Protein AF-A0A968C4S5-F1 (afdb_monomer_lite)

Radius of gyration: 24.79 Å; chains: 1; bounding box: 60×36×71 Å

Sequence (176 aa):
KTALPMIIAEELDVDWDTVRVEQADWDPRLDNQFSGGSLSIRLNYAAMRQAGATARAMLLGAASHRLNAPATDLATRNGYVVDDATGTRLGYGELATKAASLPVPADPPLKSEDDFTLVGTSVPDVDLEPMLTGAQQYSFDLQLPGMLYAVVKRCPHGDGQPVSFDATAAKSVPGV

Structure (mmCIF, N/CA/C/O backbone):
data_AF-A0A968C4S5-F1
#
_entry.id   AF-A0A968C4S5-F1
#
loop_
_atom_site.group_PDB
_atom_site.id
_atom_site.type_symbol
_atom_site.label_atom_id
_atom_site.label_alt_id
_atom_site.label_comp_id
_atom_site.label_asym_id
_atom_site.label_entity_id
_atom_site.label_seq_id
_atom_site.pdbx_PDB_ins_code
_atom_site.Cartn_x
_atom_site.Cartn_y
_atom_site.Cartn_z
_atom_site.occupancy
_atom_site.B_iso_or_equiv
_atom_site.auth_seq_id
_atom_site.auth_comp_id
_atom_site.auth_asym_id
_atom_site.auth_atom_id
_atom_site.pdbx_PDB_model_num
ATOM 1 N N . LYS A 1 1 ? 8.096 -4.392 -2.642 1.00 88.12 1 LYS A N 1
ATOM 2 C CA . LYS A 1 1 ? 6.630 -4.441 -2.833 1.00 88.12 1 LYS A CA 1
ATOM 3 C C . LYS A 1 1 ? 5.908 -4.916 -1.570 1.00 88.12 1 LYS A C 1
ATOM 5 O O . LYS A 1 1 ? 4.924 -4.306 -1.207 1.00 88.12 1 LYS A O 1
ATOM 10 N N . THR A 1 2 ? 6.456 -5.897 -0.851 1.00 95.19 2 THR A N 1
ATOM 11 C CA . THR A 1 2 ? 5.888 -6.525 0.363 1.00 95.19 2 THR A CA 1
ATOM 12 C C . THR A 1 2 ? 5.880 -5.650 1.628 1.00 95.19 2 THR A C 1
ATOM 14 O O . THR A 1 2 ? 4.835 -5.423 2.224 1.00 95.19 2 THR A O 1
ATOM 17 N N . ALA A 1 3 ? 7.034 -5.110 2.032 1.00 95.44 3 ALA A N 1
ATOM 18 C CA . ALA A 1 3 ? 7.193 -4.527 3.371 1.00 95.44 3 ALA A CA 1
ATOM 19 C C . ALA A 1 3 ? 6.434 -3.206 3.619 1.00 95.44 3 ALA A C 1
ATOM 21 O O . ALA A 1 3 ? 6.067 -2.924 4.752 1.00 95.44 3 ALA A O 1
ATOM 22 N N . LEU A 1 4 ? 6.183 -2.387 2.589 1.00 95.94 4 LEU A N 1
ATOM 23 C CA . LEU A 1 4 ? 5.410 -1.144 2.753 1.00 95.94 4 LEU A CA 1
ATOM 24 C C . LEU A 1 4 ? 3.928 -1.431 3.085 1.00 95.94 4 LEU A C 1
ATOM 26 O O . LEU A 1 4 ? 3.451 -0.914 4.093 1.00 95.94 4 LEU A O 1
ATOM 30 N N . PRO A 1 5 ? 3.218 -2.299 2.335 1.00 97.06 5 PRO A N 1
ATOM 31 C CA . PRO A 1 5 ? 1.898 -2.794 2.721 1.00 97.06 5 PRO A CA 1
ATOM 32 C C . PRO A 1 5 ? 1.846 -3.469 4.093 1.00 97.06 5 PRO A C 1
ATOM 34 O O . PRO A 1 5 ? 0.861 -3.278 4.795 1.00 97.06 5 PRO A O 1
ATOM 37 N N . MET A 1 6 ? 2.886 -4.205 4.512 1.00 97.81 6 MET A N 1
ATOM 38 C CA . MET A 1 6 ? 2.917 -4.799 5.861 1.00 97.81 6 MET A CA 1
ATOM 39 C C . MET A 1 6 ? 2.814 -3.740 6.964 1.00 97.81 6 MET A C 1
ATOM 41 O O . MET A 1 6 ? 2.136 -3.961 7.959 1.00 97.81 6 MET A O 1
ATOM 45 N N . ILE A 1 7 ? 3.448 -2.577 6.786 1.00 98.25 7 ILE A N 1
ATOM 46 C CA . ILE A 1 7 ? 3.373 -1.469 7.752 1.00 98.25 7 ILE A CA 1
ATOM 47 C C . ILE A 1 7 ? 1.943 -0.915 7.836 1.00 98.25 7 ILE A C 1
ATOM 49 O O . ILE A 1 7 ? 1.461 -0.601 8.921 1.00 98.25 7 ILE A O 1
ATOM 53 N N . ILE A 1 8 ? 1.251 -0.813 6.698 1.00 98.31 8 ILE A N 1
ATOM 54 C CA . ILE A 1 8 ? -0.160 -0.402 6.664 1.00 98.31 8 ILE A CA 1
ATOM 55 C C . ILE A 1 8 ? -1.027 -1.463 7.355 1.00 98.31 8 ILE A C 1
ATOM 57 O O . ILE A 1 8 ? -1.892 -1.116 8.154 1.00 98.31 8 ILE A O 1
ATOM 61 N N . ALA A 1 9 ? -0.792 -2.743 7.055 1.00 98.19 9 ALA A N 1
ATOM 62 C CA . ALA A 1 9 ? -1.533 -3.872 7.607 1.00 98.19 9 ALA A CA 1
ATOM 63 C C . ALA A 1 9 ? -1.389 -3.986 9.133 1.00 98.19 9 ALA A C 1
ATOM 65 O O . ALA A 1 9 ? -2.381 -4.214 9.823 1.00 98.19 9 ALA A O 1
ATOM 66 N N . GLU A 1 10 ? -0.183 -3.747 9.653 1.00 98.31 10 GLU A N 1
ATOM 67 C CA . GLU A 1 10 ? 0.107 -3.679 11.088 1.00 98.31 10 GLU A CA 1
ATOM 68 C C . GLU A 1 10 ? -0.741 -2.620 11.792 1.00 98.31 10 GLU A C 1
ATOM 70 O O . GLU A 1 10 ? -1.359 -2.891 12.817 1.00 98.31 10 GLU A O 1
ATOM 75 N N . GLU A 1 11 ? -0.802 -1.412 11.232 1.00 98.44 11 GLU A N 1
ATOM 76 C CA . GLU A 1 11 ? -1.650 -0.355 11.779 1.00 98.44 11 GLU A CA 1
ATOM 77 C C . GLU A 1 11 ? -3.138 -0.648 11.551 1.00 98.44 11 GLU A C 1
ATOM 79 O O . GLU A 1 11 ? -3.980 -0.243 12.338 1.00 98.44 11 GLU A O 1
ATOM 84 N N . LEU A 1 12 ? -3.518 -1.370 10.507 1.00 97.38 12 LEU A N 1
ATOM 85 C CA . LEU A 1 12 ? -4.919 -1.725 10.292 1.00 97.38 12 LEU A CA 1
ATOM 86 C C . LEU A 1 12 ? -5.407 -2.884 11.170 1.00 97.38 12 LEU A C 1
ATOM 88 O O . LEU A 1 12 ? -6.610 -3.139 11.176 1.00 97.38 12 LEU A O 1
ATOM 92 N N . ASP A 1 13 ? -4.529 -3.582 11.891 1.00 97.56 13 ASP A N 1
ATOM 93 C CA . ASP A 1 13 ? -4.840 -4.843 12.575 1.00 97.56 13 ASP A CA 1
ATOM 94 C C . ASP A 1 13 ? -5.507 -5.857 11.628 1.00 97.56 13 ASP A C 1
ATOM 96 O O . ASP A 1 13 ? -6.535 -6.455 11.957 1.00 97.56 13 ASP A O 1
ATOM 100 N N . VAL A 1 14 ? -4.961 -6.020 10.419 1.00 97.31 14 VAL A N 1
ATOM 101 C CA . VAL A 1 14 ? -5.419 -7.031 9.449 1.00 97.31 14 VAL A CA 1
ATOM 102 C C . VAL A 1 14 ? -4.434 -8.184 9.367 1.00 97.31 14 VAL A C 1
ATOM 104 O O . VAL A 1 14 ? -3.222 -7.997 9.437 1.00 97.31 14 VAL A O 1
ATOM 107 N N . ASP A 1 15 ? -4.976 -9.382 9.176 1.00 94.88 15 ASP A N 1
ATOM 108 C CA . ASP A 1 15 ? -4.172 -10.562 8.894 1.00 94.88 15 ASP A CA 1
ATOM 109 C C . ASP A 1 15 ? -3.534 -10.425 7.505 1.00 94.88 15 ASP A C 1
ATOM 111 O O . ASP A 1 15 ? -4.228 -10.135 6.523 1.00 94.88 15 ASP A O 1
ATOM 115 N N . TRP A 1 16 ? -2.219 -10.631 7.426 1.00 95.94 16 TRP A N 1
ATOM 116 C CA . TRP A 1 16 ? -1.456 -10.535 6.185 1.00 95.94 16 TRP A CA 1
ATOM 117 C C . TRP A 1 16 ? -1.984 -11.478 5.102 1.00 95.94 16 TRP A C 1
ATOM 119 O O . TRP A 1 16 ? -2.024 -11.091 3.935 1.00 95.94 16 TRP A O 1
ATOM 129 N N . ASP A 1 17 ? -2.486 -12.655 5.480 1.00 94.31 17 ASP A N 1
ATOM 130 C CA . ASP A 1 17 ? -3.034 -13.635 4.532 1.00 94.31 17 ASP A CA 1
ATOM 131 C C . ASP A 1 17 ? -4.311 -13.137 3.828 1.00 94.31 17 ASP A C 1
ATOM 133 O O . ASP A 1 17 ? -4.732 -13.682 2.806 1.00 94.31 17 ASP A O 1
ATOM 137 N N . THR A 1 18 ? -4.926 -12.068 4.343 1.00 93.88 18 THR A N 1
ATOM 138 C CA . THR A 1 18 ? -6.089 -11.407 3.730 1.00 93.88 18 THR A CA 1
ATOM 139 C C . THR A 1 18 ? -5.716 -10.188 2.881 1.00 93.88 18 THR A C 1
ATOM 141 O O . THR A 1 18 ? -6.590 -9.568 2.267 1.00 93.88 18 THR A O 1
ATOM 144 N N . VAL A 1 19 ? -4.428 -9.833 2.820 1.00 95.62 19 VAL A N 1
ATOM 145 C CA . VAL A 1 19 ? -3.932 -8.660 2.096 1.00 95.62 19 VAL A CA 1
ATOM 146 C C . VAL A 1 19 ? -3.566 -9.035 0.666 1.00 95.62 19 VAL A C 1
ATOM 148 O O . VAL A 1 19 ? -2.741 -9.906 0.407 1.00 95.62 19 VAL A O 1
ATOM 151 N N . ARG A 1 20 ? -4.126 -8.291 -0.291 1.00 95.12 20 ARG A N 1
ATOM 152 C CA . ARG A 1 20 ? -3.718 -8.338 -1.696 1.00 95.12 20 ARG A CA 1
ATOM 153 C C . ARG A 1 20 ? -3.020 -7.037 -2.065 1.00 95.12 20 ARG A C 1
ATOM 155 O O . ARG A 1 20 ? -3.584 -5.960 -1.891 1.00 95.12 20 ARG A O 1
ATOM 162 N N . VAL A 1 21 ? -1.799 -7.140 -2.586 1.00 95.75 21 VAL A N 1
ATOM 163 C CA . VAL A 1 21 ? -1.006 -5.979 -3.005 1.00 95.75 21 VAL A CA 1
ATOM 164 C C . VAL A 1 21 ? -1.141 -5.779 -4.507 1.00 95.75 21 VAL A C 1
ATOM 166 O O . VAL A 1 21 ? -0.694 -6.607 -5.298 1.00 95.75 21 VAL A O 1
ATOM 169 N N . GLU A 1 22 ? -1.720 -4.650 -4.899 1.00 93.25 22 GLU A N 1
ATOM 170 C CA . GLU A 1 22 ? -1.830 -4.229 -6.294 1.00 93.25 22 GLU A CA 1
ATOM 171 C C . GLU A 1 22 ? -0.953 -2.999 -6.531 1.00 93.25 22 GLU A C 1
ATOM 173 O O . GLU A 1 22 ? -0.976 -2.039 -5.760 1.00 93.25 22 GLU A O 1
ATOM 178 N N . GLN A 1 23 ? -0.141 -3.038 -7.588 1.00 88.88 23 GLN A N 1
ATOM 179 C CA . GLN A 1 23 ? 0.677 -1.896 -7.980 1.00 88.88 23 GLN A CA 1
ATOM 180 C C . GLN A 1 23 ? -0.205 -0.916 -8.758 1.00 88.88 23 GLN A C 1
ATOM 182 O O . GLN A 1 23 ? -0.757 -1.285 -9.790 1.00 88.88 23 GLN A O 1
ATOM 187 N N . ALA A 1 24 ? -0.325 0.316 -8.269 1.00 90.25 24 ALA A N 1
ATOM 188 C CA . ALA A 1 24 ? -1.021 1.373 -8.992 1.00 90.25 24 ALA A CA 1
ATOM 189 C C . ALA A 1 24 ? -0.200 1.860 -10.197 1.00 90.25 24 ALA A C 1
ATOM 191 O O . ALA A 1 24 ? 1.037 1.834 -10.170 1.00 90.25 24 ALA A O 1
ATOM 192 N N . ASP A 1 25 ? -0.906 2.338 -11.222 1.00 90.56 25 ASP A N 1
ATOM 193 C CA . ASP A 1 25 ? -0.308 3.046 -12.351 1.00 90.56 25 ASP A CA 1
ATOM 194 C C . ASP A 1 25 ? 0.339 4.361 -11.903 1.00 90.56 25 ASP A C 1
ATOM 196 O O . ASP A 1 25 ? 0.011 4.927 -10.857 1.00 90.56 25 ASP A O 1
ATOM 200 N N . TRP A 1 26 ? 1.250 4.869 -12.733 1.00 90.50 26 TRP A N 1
ATOM 201 C CA . TRP A 1 26 ? 1.820 6.193 -12.530 1.00 90.50 26 TRP A CA 1
ATOM 202 C C . TRP A 1 26 ? 0.729 7.270 -12.578 1.00 90.50 26 TRP A C 1
ATOM 204 O O . TRP A 1 26 ? -0.001 7.378 -13.566 1.00 90.50 26 TRP A O 1
ATOM 214 N N . ASP A 1 27 ? 0.655 8.096 -11.534 1.00 92.56 27 ASP A N 1
ATOM 215 C CA . ASP A 1 27 ? -0.311 9.194 -11.443 1.00 92.56 27 ASP A CA 1
ATOM 216 C C . ASP A 1 27 ? 0.393 10.563 -11.465 1.00 92.56 27 ASP A C 1
ATOM 218 O O . ASP A 1 27 ? 1.083 10.889 -10.499 1.00 92.56 27 ASP A O 1
ATOM 222 N N . PRO A 1 28 ? 0.214 11.408 -12.499 1.00 90.06 28 PRO A N 1
ATOM 223 C CA . PRO A 1 28 ? 0.859 12.724 -12.580 1.00 90.06 28 PRO A CA 1
ATOM 224 C C . PRO A 1 28 ? 0.464 13.693 -11.461 1.00 90.06 28 PRO A C 1
ATOM 226 O O . PRO A 1 28 ? 1.114 14.724 -11.296 1.00 90.06 28 PRO A O 1
ATOM 229 N N . ARG A 1 29 ? -0.635 13.425 -10.744 1.00 92.50 29 ARG A N 1
ATOM 230 C CA . ARG A 1 29 ? -1.101 14.263 -9.628 1.00 92.50 29 ARG A CA 1
ATOM 231 C C . ARG A 1 29 ? -0.300 14.022 -8.353 1.00 92.50 29 ARG A C 1
ATOM 233 O O . ARG A 1 29 ? -0.363 14.842 -7.443 1.00 92.50 29 ARG A O 1
ATOM 240 N N . LEU A 1 30 ? 0.380 12.881 -8.270 1.00 85.62 30 LEU A N 1
ATOM 241 C CA . LEU A 1 30 ? 1.275 12.539 -7.177 1.00 85.62 30 LEU A CA 1
ATOM 242 C C . LEU A 1 30 ? 2.691 12.972 -7.555 1.00 85.62 30 LEU A C 1
ATOM 244 O O . LEU A 1 30 ? 3.076 12.893 -8.720 1.00 85.62 30 LEU A O 1
ATOM 248 N N . ASP A 1 31 ? 3.461 13.410 -6.560 1.00 83.25 31 ASP A N 1
ATOM 249 C CA . ASP A 1 31 ? 4.845 13.841 -6.749 1.00 83.25 31 ASP A CA 1
ATOM 250 C C . ASP A 1 31 ? 5.765 12.639 -7.091 1.00 83.25 31 ASP A C 1
ATOM 252 O O . ASP A 1 31 ? 5.467 11.760 -7.902 1.00 83.25 31 ASP A O 1
ATOM 256 N N . ASN A 1 32 ? 6.945 12.584 -6.480 1.00 83.06 32 ASN A N 1
ATOM 257 C CA . ASN A 1 32 ? 7.982 11.619 -6.793 1.00 83.06 32 ASN A CA 1
ATOM 258 C C . ASN A 1 32 ? 7.566 10.162 -6.492 1.00 83.06 32 ASN A C 1
ATOM 260 O O . ASN A 1 32 ? 7.647 9.709 -5.352 1.00 83.06 32 ASN A O 1
ATOM 264 N N . GLN A 1 33 ? 7.218 9.396 -7.529 1.00 87.06 33 GLN A N 1
ATOM 265 C CA . GLN A 1 33 ? 6.900 7.958 -7.463 1.00 87.06 33 GLN A CA 1
ATOM 266 C C . GLN A 1 33 ? 8.146 7.075 -7.673 1.00 87.06 33 GLN A C 1
ATOM 268 O O . GLN A 1 33 ? 8.130 6.077 -8.394 1.00 87.06 33 GLN A O 1
ATOM 273 N N . PHE A 1 34 ? 9.264 7.468 -7.064 1.00 87.06 34 PHE A N 1
ATOM 274 C CA . PHE A 1 34 ? 10.552 6.793 -7.213 1.00 87.06 34 PHE A CA 1
ATOM 275 C C . PHE A 1 34 ? 10.720 5.617 -6.246 1.00 87.06 34 PHE A C 1
ATOM 277 O O . PHE A 1 34 ? 10.443 5.715 -5.050 1.00 87.06 34 PHE A O 1
ATOM 284 N N . SER A 1 35 ? 11.310 4.532 -6.748 1.00 87.44 35 SER A N 1
ATOM 285 C CA . SER A 1 35 ? 11.864 3.461 -5.925 1.00 87.44 35 SER A CA 1
ATOM 286 C C . SER A 1 35 ? 13.285 3.135 -6.377 1.00 87.44 35 SER A C 1
ATOM 288 O O . SER A 1 35 ? 13.531 2.874 -7.551 1.00 87.44 35 SER A O 1
ATOM 290 N N . GLY A 1 36 ? 14.233 3.158 -5.440 1.00 90.44 36 GLY A N 1
ATOM 291 C CA . GLY A 1 36 ? 15.638 2.870 -5.713 1.00 90.44 36 GLY A CA 1
ATOM 292 C C . GLY A 1 36 ? 16.548 3.173 -4.523 1.00 90.44 36 GLY A C 1
ATOM 293 O O . GLY A 1 36 ? 16.107 3.684 -3.492 1.00 90.44 36 GLY A O 1
ATOM 294 N N . GLY A 1 37 ? 17.828 2.809 -4.642 1.00 93.44 37 GLY A N 1
ATOM 295 C CA . GLY A 1 37 ? 18.864 3.113 -3.642 1.00 93.44 37 GLY A CA 1
ATOM 296 C C . GLY A 1 37 ? 18.671 2.462 -2.265 1.00 93.44 37 GLY A C 1
ATOM 297 O O . GLY A 1 37 ? 19.252 2.925 -1.286 1.00 93.44 37 GLY A O 1
ATOM 298 N N . SER A 1 38 ? 17.827 1.430 -2.156 1.00 92.62 38 SER A N 1
ATOM 299 C CA . SER A 1 38 ? 17.422 0.845 -0.866 1.00 92.62 38 SER A CA 1
ATOM 300 C C . SER A 1 38 ? 16.854 1.899 0.099 1.00 92.62 38 SER A C 1
ATOM 302 O O . SER A 1 38 ? 17.153 1.912 1.295 1.00 92.62 38 SER A O 1
ATOM 304 N N . LEU A 1 39 ? 16.067 2.839 -0.437 1.00 93.25 39 LEU A N 1
ATOM 305 C CA 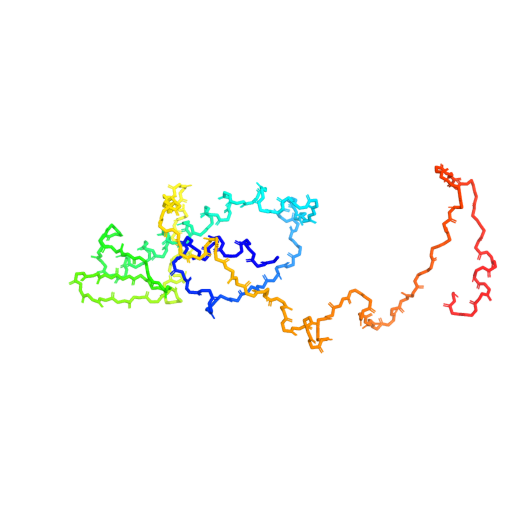. LEU A 1 39 ? 15.497 3.959 0.316 1.00 93.25 39 LEU A CA 1
ATOM 306 C C . LEU A 1 39 ? 14.010 3.792 0.649 1.00 93.25 39 LEU A C 1
ATOM 308 O O . LEU A 1 39 ? 13.525 4.501 1.523 1.00 93.25 39 LEU A O 1
ATOM 312 N N . SER A 1 40 ? 13.298 2.853 0.016 1.00 92.88 40 SER A N 1
ATOM 313 C CA . SER A 1 40 ? 11.830 2.763 0.085 1.00 92.88 40 SER A CA 1
ATOM 314 C C . SER A 1 40 ? 11.282 2.772 1.514 1.00 92.88 40 SER A C 1
ATOM 316 O O . SER A 1 40 ? 10.431 3.596 1.819 1.00 92.88 40 SER A O 1
ATOM 318 N N . ILE A 1 41 ? 11.795 1.926 2.413 1.00 94.38 41 ILE A N 1
ATOM 319 C CA . ILE A 1 41 ? 11.337 1.905 3.813 1.00 94.38 41 ILE A CA 1
ATOM 320 C C . ILE A 1 41 ? 11.733 3.189 4.543 1.00 94.38 41 ILE A C 1
ATOM 322 O O . ILE A 1 41 ? 10.886 3.825 5.155 1.00 94.38 41 ILE A O 1
ATOM 326 N N . ARG A 1 42 ? 12.993 3.625 4.424 1.00 93.12 42 ARG A N 1
ATOM 327 C CA . ARG A 1 42 ? 13.495 4.820 5.123 1.00 93.12 42 ARG A CA 1
ATOM 328 C C . ARG A 1 42 ? 12.727 6.091 4.769 1.00 93.12 42 ARG A C 1
ATOM 330 O O . ARG A 1 42 ? 12.518 6.924 5.638 1.00 93.12 42 ARG A O 1
ATOM 337 N N . LEU A 1 43 ? 12.317 6.229 3.511 1.00 93.19 43 LEU A N 1
ATOM 338 C CA . LEU A 1 43 ? 11.586 7.403 3.041 1.00 93.19 43 LEU A CA 1
ATOM 339 C C . LEU A 1 43 ? 10.086 7.341 3.342 1.00 93.19 43 LEU A C 1
ATOM 341 O O . LEU A 1 43 ? 9.458 8.388 3.423 1.00 93.19 43 LEU A O 1
ATOM 345 N N . ASN A 1 44 ? 9.509 6.145 3.500 1.00 94.06 44 ASN A N 1
ATOM 346 C CA . ASN A 1 44 ? 8.052 5.981 3.526 1.00 94.06 44 ASN A CA 1
ATOM 347 C C . ASN A 1 44 ? 7.499 5.369 4.819 1.00 94.06 44 ASN A C 1
ATOM 349 O O . ASN A 1 44 ? 6.283 5.317 4.960 1.00 94.06 44 ASN A O 1
ATOM 353 N N . TYR A 1 45 ? 8.332 4.927 5.769 1.00 95.62 45 TYR A N 1
ATOM 354 C CA . TYR A 1 45 ? 7.876 4.242 6.989 1.00 95.62 45 TYR A CA 1
ATOM 355 C C . TYR A 1 45 ? 6.793 5.030 7.739 1.00 95.62 45 TYR A C 1
ATOM 357 O O . TYR A 1 45 ? 5.690 4.526 7.930 1.00 95.62 45 TYR A O 1
ATOM 365 N N . ALA A 1 46 ? 7.068 6.294 8.079 1.00 95.69 46 ALA A N 1
ATOM 366 C CA . ALA A 1 46 ? 6.113 7.152 8.781 1.00 95.69 46 ALA A CA 1
ATOM 367 C C . ALA A 1 46 ? 4.827 7.382 7.969 1.00 95.69 46 ALA A C 1
ATOM 369 O O . ALA A 1 46 ? 3.733 7.288 8.515 1.00 95.69 46 ALA A O 1
ATOM 370 N N . ALA A 1 47 ? 4.945 7.612 6.657 1.00 94.69 47 ALA A N 1
ATOM 371 C CA . ALA A 1 47 ? 3.793 7.824 5.785 1.00 94.69 47 ALA A CA 1
ATOM 372 C C . ALA A 1 47 ? 2.895 6.577 5.688 1.00 94.69 47 ALA A C 1
ATOM 374 O O . ALA A 1 47 ? 1.674 6.699 5.741 1.00 94.69 47 ALA A O 1
ATOM 375 N N . MET A 1 48 ? 3.479 5.377 5.592 1.00 96.81 48 MET A N 1
ATOM 376 C CA . MET A 1 48 ? 2.715 4.123 5.569 1.00 96.81 48 MET A CA 1
ATOM 377 C C . MET A 1 48 ? 2.030 3.854 6.912 1.00 96.81 48 MET A C 1
ATOM 379 O O . MET A 1 48 ? 0.863 3.463 6.928 1.00 96.81 48 MET A O 1
ATOM 383 N N . ARG A 1 49 ? 2.715 4.120 8.035 1.00 97.88 49 ARG A N 1
ATOM 384 C CA . ARG A 1 49 ? 2.102 4.021 9.367 1.00 97.88 49 ARG A CA 1
ATOM 385 C C . ARG A 1 49 ? 0.915 4.971 9.505 1.00 97.88 49 ARG A C 1
ATOM 387 O O . ARG A 1 49 ? -0.174 4.561 9.898 1.00 97.88 49 ARG A O 1
ATOM 394 N N . GLN A 1 50 ? 1.105 6.223 9.094 1.00 97.75 50 GLN A N 1
ATOM 395 C CA . GLN A 1 50 ? 0.055 7.234 9.114 1.00 97.75 50 GLN A CA 1
ATOM 396 C C . GLN A 1 50 ? -1.141 6.836 8.248 1.00 97.75 50 GLN A C 1
ATOM 398 O O . GLN A 1 50 ? -2.284 7.018 8.667 1.00 97.75 50 GLN A O 1
ATOM 403 N N . ALA A 1 51 ? -0.900 6.267 7.064 1.00 96.94 51 ALA A N 1
ATOM 404 C CA . ALA A 1 51 ? -1.961 5.798 6.180 1.00 96.94 51 ALA A CA 1
ATOM 405 C C . ALA A 1 51 ? -2.801 4.692 6.841 1.00 96.94 51 ALA A C 1
ATOM 407 O O . ALA A 1 51 ? -4.031 4.788 6.856 1.00 96.94 51 ALA A O 1
ATOM 408 N N . GLY A 1 52 ? -2.154 3.688 7.442 1.00 98.00 52 GLY A N 1
ATOM 409 C CA . GLY A 1 52 ? -2.850 2.610 8.148 1.00 98.00 52 GLY A CA 1
ATOM 410 C C . GLY A 1 52 ? -3.620 3.098 9.379 1.00 98.00 52 GLY A C 1
ATOM 411 O O . GLY A 1 52 ? -4.801 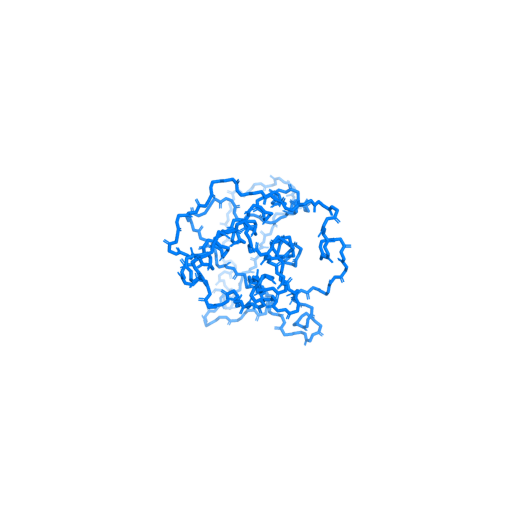2.782 9.524 1.00 98.00 52 GLY A O 1
ATOM 412 N N . ALA A 1 53 ? -3.014 3.951 10.212 1.00 98.44 53 ALA A N 1
ATOM 413 C CA . ALA A 1 53 ? -3.669 4.515 11.397 1.00 98.44 53 ALA A CA 1
ATOM 414 C C . ALA A 1 53 ? -4.865 5.414 11.036 1.00 98.44 53 ALA A C 1
ATOM 416 O O . ALA A 1 53 ? -5.907 5.374 11.693 1.00 98.44 53 ALA A O 1
ATOM 417 N N . THR A 1 54 ? -4.746 6.183 9.951 1.00 98.38 54 THR A N 1
ATOM 418 C CA . THR A 1 54 ? -5.844 6.988 9.394 1.00 98.38 54 THR A CA 1
ATOM 419 C C . THR A 1 54 ? -7.001 6.120 8.942 1.00 98.38 54 THR A C 1
ATOM 421 O O . THR A 1 54 ? -8.140 6.365 9.343 1.00 98.38 54 THR A O 1
ATOM 424 N N . ALA A 1 55 ? -6.726 5.070 8.172 1.00 98.12 55 ALA A N 1
ATOM 425 C CA . ALA A 1 55 ? -7.763 4.146 7.741 1.00 98.12 55 ALA A CA 1
ATOM 426 C C . ALA A 1 55 ? -8.428 3.435 8.939 1.00 98.12 55 ALA A C 1
ATOM 428 O O . ALA A 1 55 ? -9.659 3.380 8.999 1.00 98.12 55 ALA A O 1
ATOM 429 N N . ARG A 1 56 ? -7.649 2.997 9.942 1.00 98.31 56 ARG A N 1
ATOM 430 C CA . ARG A 1 56 ? -8.157 2.416 11.201 1.00 98.31 56 ARG A CA 1
ATOM 431 C C . ARG A 1 56 ? -9.115 3.374 11.917 1.00 98.31 56 ARG A C 1
ATOM 433 O O . ARG A 1 56 ? -10.229 2.991 12.271 1.00 98.31 56 ARG A O 1
ATOM 440 N N . ALA A 1 57 ? -8.719 4.635 12.085 1.00 98.12 57 ALA A N 1
ATOM 441 C CA . ALA A 1 57 ? -9.545 5.651 12.735 1.00 98.12 57 ALA A CA 1
ATOM 442 C C . ALA A 1 57 ? -10.846 5.941 11.962 1.00 98.12 57 ALA A C 1
ATOM 444 O O . ALA A 1 57 ? -11.909 6.084 12.569 1.00 98.12 57 ALA A O 1
ATOM 445 N N . MET A 1 58 ? -10.794 5.974 10.626 1.00 98.44 58 MET A N 1
ATOM 446 C CA . MET A 1 58 ? -11.989 6.150 9.791 1.00 98.44 58 MET A CA 1
ATOM 447 C C . MET A 1 58 ? -12.955 4.958 9.905 1.00 98.44 58 MET A C 1
ATOM 449 O O . MET A 1 58 ? -14.172 5.161 9.951 1.00 98.44 58 MET A O 1
ATOM 453 N N . LEU A 1 59 ? -12.437 3.729 10.005 1.00 98.62 59 LEU A N 1
ATOM 454 C CA . LEU A 1 59 ? -13.235 2.516 10.229 1.00 98.62 59 LEU A CA 1
ATOM 455 C C . LEU A 1 59 ? -13.906 2.520 11.610 1.00 98.62 59 LEU A C 1
ATOM 457 O O . LEU A 1 59 ? -15.108 2.263 11.701 1.00 98.62 59 LEU A O 1
ATOM 461 N N . LEU A 1 60 ? -13.172 2.888 12.666 1.00 98.31 60 LEU A N 1
ATOM 462 C CA . LEU A 1 60 ? -13.725 3.064 14.016 1.00 98.31 60 LEU A CA 1
ATOM 463 C C . LEU A 1 60 ? -14.825 4.135 14.044 1.00 98.31 60 LEU A C 1
ATOM 465 O O . LEU A 1 60 ? -15.885 3.916 14.628 1.00 98.31 60 LEU A O 1
ATOM 469 N N . GLY A 1 61 ? -14.622 5.264 13.358 1.00 97.75 61 GLY A N 1
ATOM 470 C CA . GLY A 1 61 ? -15.643 6.306 13.216 1.00 97.75 61 GLY A CA 1
ATOM 471 C C . GLY A 1 61 ? -16.903 5.807 12.499 1.00 97.75 61 GLY A C 1
ATOM 472 O O . GLY A 1 61 ? -18.025 6.074 12.935 1.00 97.75 61 GLY A O 1
ATOM 473 N N . ALA A 1 62 ? -16.745 5.028 11.426 1.00 98.44 62 ALA A N 1
ATOM 474 C CA . ALA A 1 62 ? -17.872 4.428 10.714 1.00 98.44 62 ALA A CA 1
ATOM 475 C C . ALA A 1 62 ? -18.652 3.432 11.587 1.00 98.44 62 ALA A C 1
ATOM 477 O O . ALA A 1 62 ? -19.886 3.465 11.600 1.00 98.44 62 ALA A O 1
ATOM 478 N N . ALA A 1 63 ? -17.947 2.588 12.343 1.00 98.44 63 ALA A N 1
ATOM 479 C CA . ALA A 1 63 ? -18.555 1.648 13.280 1.00 98.44 63 ALA A CA 1
ATOM 480 C C . ALA A 1 63 ? -19.272 2.366 14.429 1.00 98.44 63 ALA A C 1
ATOM 482 O O . ALA A 1 63 ? -20.406 2.018 14.752 1.00 98.44 63 ALA A O 1
ATOM 483 N N . SER A 1 64 ? -18.664 3.423 14.976 1.00 97.94 64 SER A N 1
ATOM 484 C CA . SER A 1 64 ? -19.264 4.280 16.002 1.00 97.94 64 SER A CA 1
ATOM 485 C C . SER A 1 64 ? -20.616 4.839 15.546 1.00 97.94 64 SER A C 1
ATOM 487 O O . SER A 1 64 ? -21.617 4.699 16.252 1.00 97.94 64 SER A O 1
ATOM 489 N N . HIS A 1 65 ? -20.697 5.353 14.313 1.00 96.62 65 HIS A N 1
ATOM 490 C CA . HIS A 1 65 ? -21.968 5.782 13.721 1.00 96.62 65 HIS A CA 1
ATOM 491 C C . HIS A 1 65 ? -22.973 4.637 13.539 1.00 96.62 65 HIS A C 1
ATOM 493 O O . HIS A 1 65 ? -24.175 4.846 13.705 1.00 96.62 65 HIS A O 1
ATOM 499 N N . ARG A 1 66 ? -22.510 3.438 13.165 1.00 97.25 66 ARG A N 1
ATOM 500 C CA . ARG A 1 66 ? -23.375 2.283 12.878 1.00 97.25 66 ARG A CA 1
ATOM 501 C C . ARG A 1 66 ? -23.985 1.662 14.133 1.00 97.25 66 ARG A C 1
ATOM 503 O O . ARG A 1 66 ? -25.130 1.204 14.072 1.00 97.25 66 ARG A O 1
ATOM 510 N N . LEU A 1 67 ? -23.206 1.612 15.210 1.00 96.88 67 LEU A N 1
ATOM 511 C CA . LEU A 1 67 ? -23.559 0.999 16.492 1.00 96.88 67 LEU A CA 1
ATOM 512 C C . LEU A 1 67 ? -24.128 2.009 17.492 1.00 96.88 67 LEU A C 1
ATOM 514 O O . LEU A 1 67 ? -24.694 1.603 18.500 1.00 96.88 67 LEU A O 1
ATOM 518 N N . ASN A 1 68 ? -24.014 3.311 17.200 1.00 95.81 68 ASN A N 1
ATOM 519 C CA . ASN A 1 68 ? -24.355 4.388 18.127 1.00 95.81 68 ASN A CA 1
ATOM 520 C C . ASN A 1 68 ? -23.600 4.246 19.467 1.00 95.81 68 ASN A C 1
ATOM 522 O O . ASN A 1 68 ? -24.180 4.400 20.541 1.00 95.81 68 ASN A O 1
ATOM 526 N N . ALA A 1 69 ? -22.304 3.936 19.374 1.00 96.31 69 ALA A N 1
ATOM 527 C CA . ALA A 1 69 ? -21.382 3.763 20.496 1.00 96.31 69 ALA A CA 1
ATOM 528 C C . ALA A 1 69 ? -20.155 4.678 20.322 1.00 96.31 69 ALA A C 1
ATOM 530 O O . ALA A 1 69 ? -19.773 4.951 19.179 1.00 96.31 69 ALA A O 1
ATOM 531 N N . PRO A 1 70 ? -19.523 5.174 21.400 1.00 96.75 70 PRO A N 1
ATOM 532 C CA . PRO A 1 70 ? -18.283 5.942 21.301 1.00 96.75 70 PRO A CA 1
ATOM 533 C C . PRO A 1 70 ? -17.173 5.144 20.606 1.00 96.75 70 PRO A C 1
ATOM 535 O O . PRO A 1 70 ? -16.963 3.976 20.910 1.00 96.75 70 PRO A O 1
ATOM 538 N N . ALA A 1 71 ? -16.413 5.774 19.705 1.00 95.25 71 ALA A N 1
ATOM 539 C CA . ALA A 1 71 ? -15.288 5.109 19.034 1.00 95.25 71 ALA A CA 1
ATOM 540 C C . ALA A 1 71 ? -14.192 4.634 20.011 1.00 95.25 71 ALA A C 1
ATOM 542 O O . ALA A 1 71 ? -13.453 3.714 19.686 1.00 95.25 71 ALA A O 1
ATOM 543 N N . THR A 1 72 ? -14.103 5.241 21.200 1.00 95.56 72 THR A N 1
ATOM 544 C CA . THR A 1 72 ? -13.195 4.844 22.292 1.00 95.56 72 THR A CA 1
ATOM 545 C C . THR A 1 72 ? -13.555 3.509 22.933 1.00 95.56 72 THR A C 1
ATOM 547 O O . THR A 1 72 ? -12.705 2.910 23.583 1.00 95.56 72 THR A O 1
ATOM 550 N N . ASP A 1 73 ? -14.795 3.057 22.751 1.00 96.69 73 ASP A N 1
ATOM 551 C CA . ASP A 1 73 ? -15.306 1.807 23.320 1.00 96.69 73 ASP A CA 1
ATOM 552 C C . ASP A 1 73 ? -15.197 0.655 22.304 1.00 96.69 73 ASP A C 1
ATOM 554 O O . ASP A 1 73 ? -15.557 -0.485 22.593 1.00 96.69 73 ASP A O 1
ATOM 558 N N . LEU A 1 74 ? -14.697 0.955 21.101 1.00 98.00 74 LEU A N 1
ATOM 559 C CA . LEU A 1 74 ? -14.498 0.017 20.008 1.00 98.00 74 LEU A CA 1
ATOM 560 C C . LEU A 1 74 ? -13.005 -0.269 19.830 1.00 98.00 74 LEU A C 1
ATOM 562 O O . LEU A 1 74 ? -12.161 0.612 19.990 1.00 98.00 74 LEU A O 1
ATOM 566 N N . ALA A 1 75 ? -12.681 -1.495 19.436 1.00 97.06 75 ALA A N 1
ATOM 567 C CA . ALA A 1 75 ? -11.317 -1.916 19.133 1.00 97.06 75 ALA A CA 1
ATOM 568 C C . ALA A 1 75 ? -11.216 -2.484 17.714 1.00 97.06 75 ALA A C 1
ATOM 570 O O . ALA A 1 75 ? -12.225 -2.799 17.084 1.00 97.06 75 ALA A O 1
ATOM 571 N N . THR A 1 76 ? -9.997 -2.650 17.211 1.00 97.81 76 THR A N 1
ATOM 572 C CA . THR A 1 76 ? -9.716 -3.296 15.925 1.00 97.81 76 THR A CA 1
ATOM 573 C C . THR A 1 76 ? -8.947 -4.587 16.125 1.00 97.81 76 THR A C 1
ATOM 575 O O . THR A 1 76 ? -7.993 -4.628 16.897 1.00 97.81 76 THR A O 1
ATOM 578 N N . ARG A 1 77 ? -9.402 -5.675 15.490 1.00 95.81 77 ARG A N 1
ATOM 579 C CA . ARG A 1 77 ? -8.766 -7.001 15.572 1.00 95.81 77 ARG A CA 1
ATOM 580 C C . ARG A 1 77 ? -9.039 -7.802 14.301 1.00 95.81 77 ARG A C 1
ATOM 582 O O . ARG A 1 77 ? -10.201 -8.027 13.956 1.00 95.81 77 ARG A O 1
ATOM 589 N N . ASN A 1 78 ? -7.985 -8.293 13.655 1.00 95.00 78 ASN A N 1
ATOM 590 C CA . ASN A 1 78 ? -8.029 -9.205 12.502 1.00 95.00 78 ASN A CA 1
ATOM 591 C C . ASN A 1 78 ? -8.980 -8.756 11.371 1.00 95.00 78 ASN A C 1
ATOM 593 O O . ASN A 1 78 ? -9.742 -9.566 10.843 1.00 95.00 78 ASN A O 1
ATOM 597 N N . GLY A 1 79 ? -8.981 -7.465 11.025 1.00 97.00 79 GLY A N 1
ATOM 598 C CA . GLY A 1 79 ? -9.832 -6.895 9.970 1.00 97.00 79 GLY A CA 1
ATOM 599 C C . GLY A 1 79 ? -11.288 -6.631 10.364 1.00 97.00 79 GLY A C 1
ATOM 600 O O . GLY A 1 79 ? -12.155 -6.493 9.495 1.00 97.00 79 GLY A O 1
ATOM 601 N N . TYR A 1 80 ? -11.562 -6.561 11.666 1.00 98.31 80 TYR A N 1
ATOM 602 C CA . TYR A 1 80 ? -12.865 -6.205 12.220 1.00 98.31 80 TYR A CA 1
ATOM 603 C C . TYR A 1 80 ? -12.739 -5.038 13.188 1.00 98.31 80 TYR A C 1
ATOM 605 O O . TYR A 1 80 ? -11.776 -4.963 13.949 1.00 98.31 80 TYR A O 1
ATOM 613 N N . VAL A 1 81 ? -13.765 -4.190 13.223 1.00 98.50 81 VAL A N 1
ATOM 614 C CA . VAL A 1 81 ? -14.065 -3.373 14.397 1.00 98.50 81 VAL A CA 1
ATOM 615 C C . VAL A 1 81 ? -14.908 -4.216 15.349 1.00 98.50 81 VAL A C 1
ATOM 617 O O . VAL A 1 81 ? -15.891 -4.831 14.934 1.00 98.50 81 VAL A O 1
ATOM 620 N N . VAL A 1 82 ? -14.524 -4.273 16.616 1.00 98.25 82 VAL A N 1
ATOM 621 C CA . VAL A 1 82 ? -15.171 -5.092 17.640 1.00 98.25 82 VAL A CA 1
ATOM 622 C C . VAL A 1 82 ? -15.658 -4.216 18.787 1.00 98.25 82 VAL A C 1
ATOM 624 O O . VAL A 1 82 ? -14.951 -3.318 19.240 1.00 98.25 82 VAL A O 1
ATOM 627 N N . ASP A 1 83 ? -16.877 -4.484 19.234 1.00 97.81 83 ASP A N 1
ATOM 628 C CA . ASP A 1 83 ? -17.459 -3.949 20.460 1.00 97.81 83 ASP A CA 1
ATOM 629 C C . ASP A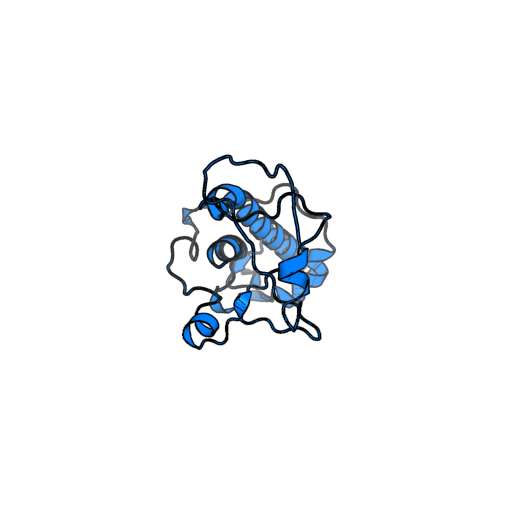 1 83 ? -17.468 -5.079 21.494 1.00 97.81 83 ASP A C 1
ATOM 631 O O . ASP A 1 83 ? -18.290 -5.998 21.423 1.00 97.81 83 ASP A O 1
ATOM 635 N N . ASP A 1 84 ? -16.533 -5.031 22.442 1.00 95.81 84 ASP A N 1
ATOM 636 C CA . ASP A 1 84 ? -16.384 -6.073 23.462 1.00 95.81 84 ASP A CA 1
ATOM 637 C C . ASP A 1 84 ? -17.537 -6.074 24.479 1.00 95.81 84 ASP A C 1
ATOM 639 O O . ASP A 1 84 ? -17.813 -7.109 25.088 1.00 95.81 84 ASP A O 1
ATOM 643 N N . ALA A 1 85 ? -18.242 -4.950 24.652 1.00 95.19 85 ALA A N 1
ATOM 644 C CA . ALA A 1 85 ? -19.357 -4.857 25.591 1.00 95.19 85 ALA A CA 1
ATOM 645 C C . ALA A 1 85 ? -20.588 -5.618 25.082 1.00 95.19 85 ALA A C 1
ATOM 647 O O . ALA A 1 85 ? -21.323 -6.215 25.873 1.00 95.19 85 ALA A O 1
ATOM 648 N N . THR 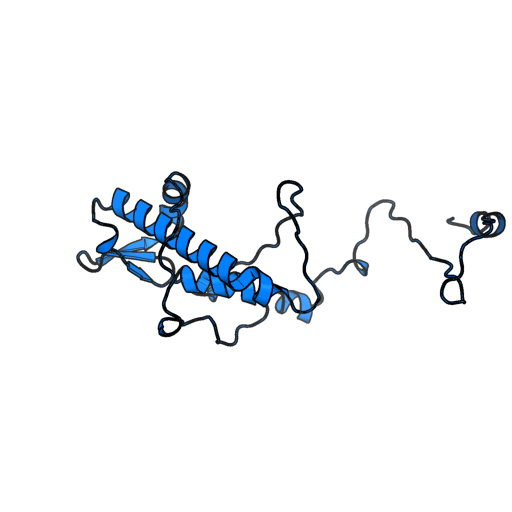A 1 86 ? -20.808 -5.616 23.764 1.00 95.69 86 THR A N 1
ATOM 649 C CA . THR A 1 86 ? -21.942 -6.312 23.134 1.00 95.69 86 THR A CA 1
ATOM 650 C C . THR A 1 86 ? -21.556 -7.626 22.453 1.00 95.69 86 THR A C 1
ATOM 652 O O . THR A 1 86 ? -22.432 -8.431 22.135 1.00 95.69 86 THR A O 1
ATOM 655 N N . GLY A 1 87 ? -20.262 -7.857 22.217 1.00 95.31 87 GLY A N 1
ATOM 656 C CA . GLY A 1 87 ? -19.756 -8.960 21.397 1.00 95.31 87 GLY A CA 1
ATOM 657 C C . GLY A 1 87 ? -19.970 -8.751 19.893 1.00 95.31 87 GLY A C 1
ATOM 658 O O . GLY A 1 87 ? -19.746 -9.674 19.105 1.00 95.31 87 GLY A O 1
ATOM 659 N N . THR A 1 88 ? -20.415 -7.560 19.479 1.00 97.38 88 THR A N 1
ATOM 660 C CA . THR A 1 88 ? -20.649 -7.238 18.068 1.00 97.38 88 THR A CA 1
ATOM 661 C C . THR A 1 88 ? -19.323 -7.114 17.332 1.00 97.38 88 THR A C 1
ATOM 663 O O . THR A 1 88 ? -18.361 -6.528 17.826 1.00 97.38 88 THR A O 1
ATOM 666 N N . ARG A 1 89 ? -19.271 -7.645 16.111 1.00 97.81 89 ARG A N 1
ATOM 667 C CA . ARG A 1 89 ? -18.102 -7.550 15.236 1.00 97.81 89 ARG A CA 1
ATOM 668 C C . ARG A 1 89 ? -18.544 -7.070 13.870 1.00 97.81 89 ARG A C 1
ATOM 670 O O . ARG A 1 89 ? -19.435 -7.680 13.284 1.00 97.81 89 ARG A O 1
ATOM 677 N N . LEU A 1 90 ? -17.900 -6.013 13.388 1.00 98.31 90 LEU A N 1
ATOM 678 C CA . LEU A 1 90 ? -18.139 -5.449 12.073 1.00 98.31 90 LEU A CA 1
ATOM 679 C C . LEU A 1 90 ? -16.896 -5.582 11.192 1.00 98.31 90 LEU A C 1
ATOM 681 O O . LEU A 1 90 ? -15.816 -5.137 11.573 1.00 98.31 90 LEU A O 1
ATOM 685 N N . GLY A 1 91 ? -17.023 -6.203 10.025 1.00 98.12 91 GLY A N 1
ATOM 686 C CA . GLY A 1 91 ? -15.921 -6.355 9.076 1.00 98.12 91 GLY A CA 1
ATOM 687 C C . GLY A 1 91 ? -15.527 -5.024 8.433 1.00 98.12 91 GLY A C 1
ATOM 688 O O . GLY A 1 91 ? -16.355 -4.144 8.204 1.00 98.12 91 GLY A O 1
ATOM 689 N N . TYR A 1 92 ? -14.259 -4.859 8.064 1.00 98.12 92 TYR A N 1
ATOM 690 C CA . TYR A 1 92 ? -13.835 -3.616 7.406 1.00 98.12 92 TYR A CA 1
ATOM 691 C C . TYR A 1 92 ? -14.533 -3.371 6.067 1.00 98.12 92 TYR A C 1
ATOM 693 O O . TYR A 1 92 ? -14.859 -2.229 5.752 1.00 98.12 92 TYR A O 1
ATOM 701 N N . GLY A 1 93 ? -14.832 -4.430 5.307 1.00 97.06 93 GLY A N 1
ATOM 702 C CA . GLY A 1 93 ? -15.520 -4.317 4.019 1.00 97.06 93 GLY A CA 1
ATOM 703 C C . GLY A 1 93 ? -16.910 -3.677 4.113 1.00 97.06 93 GLY A C 1
ATOM 704 O O . GLY A 1 93 ? -17.262 -2.866 3.261 1.00 97.06 93 GLY A O 1
ATOM 705 N N . GLU A 1 94 ? -17.684 -3.971 5.163 1.00 97.81 94 GLU A N 1
ATOM 706 C CA . GLU A 1 94 ? -19.010 -3.356 5.354 1.00 97.81 94 GLU A CA 1
ATOM 707 C C . GLU A 1 94 ? -18.935 -1.910 5.864 1.00 97.81 94 GLU A C 1
ATOM 709 O O . GLU A 1 94 ? -19.856 -1.122 5.645 1.00 97.81 94 GLU A O 1
ATOM 714 N N . LEU A 1 95 ? -17.826 -1.535 6.507 1.00 98.44 95 LEU A N 1
ATOM 715 C CA . LEU A 1 95 ? -17.590 -0.181 7.004 1.00 98.44 95 LEU A CA 1
ATOM 716 C C . LEU A 1 95 ? -16.935 0.727 5.958 1.00 98.44 95 LEU A C 1
ATOM 718 O O . LEU A 1 95 ? -17.112 1.943 6.028 1.00 98.44 95 LEU A O 1
ATOM 722 N N . ALA A 1 96 ? -16.212 0.162 4.988 1.00 97.69 96 ALA A N 1
ATOM 723 C CA . ALA A 1 96 ? -15.327 0.885 4.075 1.00 97.69 96 ALA A CA 1
ATOM 724 C C . ALA A 1 96 ? -16.016 2.050 3.347 1.00 97.69 96 ALA A C 1
ATOM 726 O O . ALA A 1 96 ? -15.514 3.174 3.365 1.00 97.69 96 ALA A O 1
ATOM 727 N N . THR A 1 97 ? -17.196 1.821 2.759 1.00 98.06 97 THR A N 1
ATOM 728 C CA . THR A 1 97 ? -17.943 2.876 2.050 1.00 98.06 97 THR A CA 1
ATOM 729 C C . THR A 1 97 ? -18.338 4.015 2.984 1.00 98.06 97 THR A C 1
ATOM 731 O O . THR A 1 97 ? -18.223 5.186 2.620 1.00 98.06 97 THR A O 1
ATOM 734 N N . LYS A 1 98 ? -18.784 3.696 4.206 1.00 98.00 98 LYS A N 1
ATOM 735 C CA . LYS A 1 98 ? -19.145 4.724 5.183 1.00 98.00 98 LYS A CA 1
ATOM 736 C C . LYS A 1 98 ? -17.903 5.462 5.671 1.00 98.00 98 LYS A C 1
ATOM 738 O O . LYS A 1 98 ? -17.935 6.689 5.704 1.00 98.00 98 LYS A O 1
ATOM 743 N N . ALA A 1 99 ? -16.829 4.743 5.988 1.00 98.00 99 ALA A N 1
ATOM 744 C CA . ALA A 1 99 ? -15.553 5.301 6.421 1.00 98.00 99 ALA A CA 1
ATOM 745 C C . ALA A 1 99 ? -15.022 6.317 5.402 1.00 98.00 99 ALA A C 1
ATOM 747 O O . ALA A 1 99 ? -14.748 7.451 5.778 1.00 98.00 99 ALA A O 1
ATOM 748 N N . ALA A 1 100 ? -15.010 5.971 4.111 1.00 97.50 100 ALA A N 1
ATOM 749 C CA . ALA A 1 100 ? -14.570 6.857 3.029 1.00 97.50 100 ALA A CA 1
ATOM 750 C C . ALA A 1 100 ? -15.400 8.151 2.884 1.00 97.50 100 ALA A C 1
ATOM 752 O O . ALA A 1 100 ? -14.926 9.114 2.287 1.00 97.50 100 ALA A O 1
ATOM 753 N N . SER A 1 101 ? -16.628 8.190 3.416 1.00 97.12 101 SER A N 1
ATOM 754 C CA . SER A 1 101 ? -17.477 9.395 3.420 1.00 97.12 101 SER A CA 1
ATOM 755 C C . SER A 1 101 ? -17.241 10.322 4.617 1.00 97.12 101 SER A C 1
ATOM 757 O O . SER A 1 101 ? -17.782 11.428 4.647 1.00 97.12 101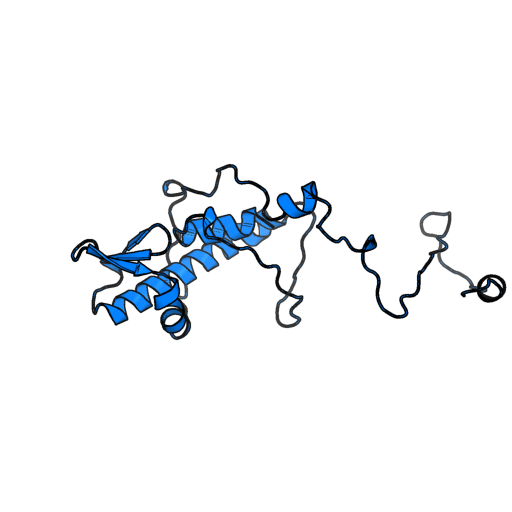 SER A O 1
ATOM 759 N N . LEU A 1 102 ? -16.506 9.863 5.632 1.00 95.88 102 LEU A N 1
ATOM 760 C CA . LEU A 1 102 ? -16.221 10.649 6.828 1.00 95.88 102 LEU A CA 1
ATOM 761 C C . LEU A 1 102 ? -15.025 11.584 6.591 1.00 95.88 102 LEU A C 1
ATOM 763 O O . LEU A 1 102 ? -14.168 11.290 5.756 1.00 95.88 102 LEU A O 1
ATOM 767 N N . PRO A 1 103 ? -14.934 12.701 7.336 1.00 96.12 103 PRO A N 1
ATOM 768 C CA . PRO A 1 103 ? -13.740 13.532 7.332 1.00 96.12 103 PRO A CA 1
ATOM 769 C C . PRO A 1 103 ? -12.501 12.714 7.701 1.00 96.12 103 PRO A C 1
ATOM 771 O O . PRO A 1 103 ? -12.532 11.925 8.646 1.00 96.12 103 PRO A O 1
ATOM 774 N N . VAL A 1 104 ? -11.410 12.934 6.973 1.00 96.69 104 VAL A N 1
ATOM 775 C CA . VAL A 1 104 ? -10.126 12.288 7.253 1.00 96.69 104 VAL A CA 1
ATOM 776 C C . VAL A 1 104 ? -9.546 12.874 8.550 1.00 96.69 104 VAL A C 1
ATOM 778 O O . VAL A 1 104 ? -9.382 14.096 8.629 1.00 96.69 104 VAL A O 1
ATOM 781 N N . PRO A 1 105 ? -9.244 12.053 9.573 1.00 94.50 105 PRO A N 1
ATOM 782 C CA . PRO A 1 105 ? -8.588 12.518 10.792 1.00 94.50 105 PRO A CA 1
ATOM 783 C C . PRO A 1 105 ? -7.207 13.109 10.491 1.00 94.50 105 PRO A C 1
ATOM 785 O O . PRO A 1 105 ? -6.447 12.533 9.719 1.00 94.50 105 PRO A O 1
ATOM 788 N N . ALA A 1 106 ? -6.873 14.244 11.110 1.00 91.50 106 ALA A N 1
ATOM 789 C CA . ALA A 1 106 ? -5.616 14.942 10.832 1.00 91.50 106 ALA A CA 1
ATOM 790 C C . ALA A 1 106 ? -4.384 14.231 11.420 1.00 91.50 106 ALA A C 1
ATOM 792 O O . ALA A 1 106 ? -3.356 14.159 10.757 1.00 91.50 106 ALA A O 1
ATOM 793 N N . ASP A 1 107 ? -4.494 13.722 12.650 1.00 93.50 107 ASP A N 1
ATOM 794 C CA . ASP A 1 107 ? -3.384 13.093 13.378 1.00 93.50 107 ASP A CA 1
ATOM 795 C C . ASP A 1 107 ? -3.891 11.952 14.286 1.00 93.50 107 ASP A C 1
ATOM 797 O O . ASP A 1 107 ? -4.003 12.102 15.505 1.00 93.50 107 ASP A O 1
ATOM 801 N N . PRO A 1 108 ? -4.349 10.831 13.701 1.00 95.12 108 PRO A N 1
ATOM 802 C CA . PRO A 1 108 ? -4.733 9.650 14.462 1.00 95.12 108 PRO A CA 1
ATOM 803 C C . PRO A 1 108 ? -3.508 9.027 15.150 1.00 95.12 108 PRO A C 1
ATOM 805 O O . PRO A 1 108 ? -2.441 8.943 14.537 1.00 95.12 108 PRO A O 1
ATOM 808 N N . PRO A 1 109 ? -3.659 8.531 16.392 1.00 95.25 109 PRO A N 1
ATOM 809 C CA . PRO A 1 109 ? -2.554 7.931 17.126 1.00 95.25 109 PRO A CA 1
ATOM 810 C C . PRO A 1 109 ? -2.044 6.686 16.400 1.00 95.25 109 PRO A C 1
ATOM 812 O O . PRO A 1 109 ? -2.839 5.867 15.934 1.00 95.25 109 PRO A O 1
ATOM 815 N N . LEU A 1 110 ? -0.725 6.531 16.339 1.00 98.00 110 LEU A N 1
ATOM 816 C CA . LEU A 1 110 ? -0.072 5.324 15.837 1.00 98.00 110 LEU A CA 1
ATOM 817 C C . LEU A 1 110 ? -0.013 4.247 16.933 1.00 98.00 110 LEU A C 1
ATOM 819 O O . LEU A 1 110 ? -0.008 4.578 18.121 1.00 98.00 110 LEU A O 1
ATOM 823 N N . LYS A 1 111 ? 0.067 2.968 16.549 1.00 97.75 111 LYS A N 1
ATOM 824 C CA . LYS A 1 111 ? 0.325 1.873 17.509 1.00 97.75 111 LYS A CA 1
ATOM 825 C C . LYS A 1 111 ? 1.680 2.046 18.215 1.00 97.75 111 LYS A C 1
ATOM 827 O O . LYS A 1 111 ? 2.597 2.661 17.663 1.00 97.75 111 LYS A O 1
ATOM 832 N N . SER A 1 112 ? 1.847 1.488 19.413 1.00 97.31 112 SER A N 1
ATOM 833 C CA . SER A 1 112 ? 3.201 1.320 19.955 1.00 97.31 112 SER A CA 1
ATOM 834 C C . SER A 1 112 ? 3.939 0.258 19.141 1.00 97.31 112 SER A C 1
ATOM 836 O O . SER A 1 112 ? 3.319 -0.689 18.662 1.00 97.31 112 SER A O 1
ATOM 838 N N . GLU A 1 113 ? 5.258 0.384 18.999 1.00 95.69 113 GLU A N 1
ATOM 839 C CA . GLU A 1 113 ? 6.062 -0.683 18.382 1.00 95.69 113 GLU A CA 1
ATOM 840 C C . GLU A 1 113 ? 6.036 -1.967 19.228 1.00 95.69 113 GLU A C 1
ATOM 842 O O . GLU A 1 113 ? 6.134 -3.060 18.682 1.00 95.69 113 GLU A O 1
ATOM 847 N N . ASP A 1 114 ? 5.811 -1.843 20.540 1.00 97.19 114 ASP A N 1
ATOM 848 C CA . ASP A 1 114 ? 5.619 -2.984 21.446 1.00 97.19 114 ASP A CA 1
ATOM 849 C C . ASP A 1 114 ? 4.326 -3.770 21.150 1.00 97.19 114 ASP A C 1
ATOM 851 O O . ASP A 1 114 ? 4.220 -4.940 21.516 1.00 97.19 114 ASP A O 1
ATOM 855 N N . ASP A 1 115 ? 3.358 -3.146 20.468 1.00 96.19 115 ASP A N 1
ATOM 856 C CA . ASP A 1 115 ? 2.084 -3.764 20.075 1.00 96.19 115 ASP A CA 1
ATOM 857 C C . ASP A 1 115 ? 2.137 -4.365 18.659 1.00 96.19 115 ASP A C 1
ATOM 859 O O . ASP A 1 115 ? 1.107 -4.787 18.117 1.00 96.19 115 ASP A O 1
ATOM 863 N N . PHE A 1 116 ? 3.308 -4.356 18.014 1.00 97.56 116 PHE A N 1
ATOM 864 C CA . PHE A 1 116 ? 3.452 -4.891 16.666 1.00 97.56 116 PHE A CA 1
ATOM 865 C C . PHE A 1 116 ? 3.408 -6.414 16.646 1.00 97.56 116 PHE A C 1
ATOM 867 O O . PHE A 1 116 ? 3.987 -7.096 17.492 1.00 97.56 116 PHE A O 1
ATOM 874 N N . THR A 1 117 ? 2.734 -6.954 15.634 1.00 96.31 117 THR A N 1
ATOM 875 C CA . THR A 1 117 ? 2.530 -8.405 15.479 1.00 96.31 117 THR A CA 1
ATOM 876 C C . THR A 1 117 ? 2.960 -8.937 14.113 1.00 96.31 117 THR A C 1
ATOM 878 O O . THR A 1 117 ? 3.282 -10.116 13.988 1.00 96.31 117 THR A O 1
ATOM 881 N N . LEU A 1 118 ? 3.015 -8.073 13.100 1.00 96.88 118 LEU A N 1
ATOM 882 C CA . LEU A 1 118 ? 3.371 -8.360 11.714 1.00 96.88 118 LEU A CA 1
ATOM 883 C C . LEU A 1 118 ? 4.712 -7.719 11.329 1.00 96.88 118 LEU A C 1
ATOM 885 O O . LEU A 1 118 ? 5.568 -8.380 10.731 1.00 96.88 118 LEU A O 1
ATOM 889 N N . VAL A 1 119 ? 4.936 -6.444 11.653 1.00 96.94 119 VAL A N 1
ATOM 890 C CA . VAL A 1 119 ? 6.211 -5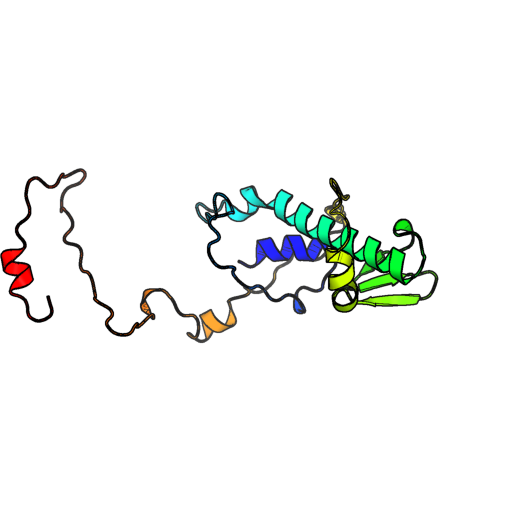.765 11.370 1.00 96.94 119 VAL A CA 1
ATOM 891 C C . VAL A 1 119 ? 7.333 -6.418 12.180 1.00 96.94 119 VAL A C 1
ATOM 893 O O . VAL A 1 119 ? 7.227 -6.609 13.383 1.00 96.94 119 VAL A O 1
ATOM 896 N N . GLY A 1 120 ? 8.431 -6.770 11.504 1.00 94.25 120 GLY A N 1
ATOM 897 C CA . GLY A 1 120 ? 9.553 -7.507 12.102 1.00 94.25 120 GLY A CA 1
ATOM 898 C C . GLY A 1 120 ? 9.454 -9.029 11.955 1.00 94.25 120 GLY A C 1
ATOM 899 O O . GLY A 1 120 ? 10.430 -9.728 12.227 1.00 94.25 120 GLY A O 1
ATOM 900 N N . THR A 1 121 ? 8.326 -9.547 11.463 1.00 96.44 121 THR A N 1
ATOM 901 C CA . THR A 1 121 ? 8.182 -10.964 11.105 1.00 96.44 121 THR A CA 1
ATOM 902 C C . THR A 1 121 ? 8.646 -11.240 9.671 1.00 96.44 121 THR A C 1
ATOM 904 O O . THR A 1 121 ? 8.813 -10.330 8.853 1.00 96.44 121 THR A O 1
ATOM 907 N N . SER A 1 122 ? 8.886 -12.516 9.359 1.00 95.50 122 SER A N 1
ATOM 908 C CA . SER A 1 122 ? 9.213 -12.960 8.004 1.00 95.50 122 SER A CA 1
ATOM 909 C C . SER A 1 122 ? 7.945 -13.413 7.289 1.00 95.50 122 SER A C 1
ATOM 911 O O . SER A 1 122 ? 7.304 -14.368 7.722 1.00 95.50 122 SER A O 1
ATOM 913 N N . VAL A 1 123 ? 7.619 -12.753 6.177 1.00 95.00 123 VAL A N 1
ATOM 914 C CA . VAL A 1 123 ? 6.545 -13.160 5.262 1.00 95.00 123 VAL A CA 1
ATOM 915 C C . VAL A 1 123 ? 7.114 -13.401 3.858 1.00 95.00 123 VAL A C 1
ATOM 917 O O . VAL A 1 123 ? 8.100 -12.750 3.486 1.00 95.00 123 VAL A O 1
ATOM 920 N N . PRO A 1 124 ? 6.534 -14.322 3.066 1.00 94.00 124 PRO A N 1
ATOM 921 C CA . PRO A 1 124 ? 6.904 -14.502 1.664 1.00 94.00 124 PRO A CA 1
ATOM 922 C C . PRO A 1 124 ? 6.729 -13.219 0.842 1.00 94.00 124 PRO A C 1
ATOM 924 O O . PRO A 1 124 ? 5.880 -12.380 1.147 1.00 94.00 124 PRO A O 1
ATOM 927 N N . ASP A 1 125 ? 7.518 -13.071 -0.225 1.00 94.44 125 ASP A N 1
ATOM 928 C CA . ASP A 1 125 ? 7.317 -11.968 -1.165 1.00 94.44 125 ASP A CA 1
ATOM 929 C C . ASP A 1 125 ? 5.959 -12.107 -1.871 1.00 94.44 125 ASP A C 1
ATOM 931 O O . ASP A 1 125 ? 5.569 -13.208 -2.260 1.00 94.44 125 ASP A O 1
ATOM 935 N N . VAL A 1 126 ? 5.245 -10.994 -2.051 1.00 95.69 126 VAL A N 1
ATOM 936 C CA . VAL A 1 126 ? 3.927 -10.984 -2.707 1.00 95.69 126 VAL A CA 1
ATOM 937 C C . VAL A 1 126 ? 3.981 -11.429 -4.170 1.00 95.69 126 VAL A C 1
ATOM 939 O O . VAL A 1 126 ? 2.969 -11.882 -4.695 1.00 95.69 126 VAL A O 1
ATOM 942 N N . ASP A 1 127 ? 5.149 -11.339 -4.811 1.00 94.38 127 ASP A N 1
ATOM 943 C CA . ASP A 1 127 ? 5.366 -11.782 -6.192 1.00 94.38 127 ASP A CA 1
ATOM 944 C C . ASP A 1 127 ? 6.081 -13.150 -6.264 1.00 94.38 127 ASP A C 1
ATOM 946 O O . ASP A 1 127 ? 6.510 -13.579 -7.336 1.00 94.38 127 ASP A O 1
ATOM 950 N N . LEU A 1 128 ? 6.219 -13.872 -5.142 1.00 95.06 128 LEU A N 1
ATOM 951 C CA . LEU A 1 128 ? 7.020 -15.100 -5.079 1.00 95.06 128 LEU A CA 1
ATOM 952 C C . LEU A 1 128 ? 6.532 -16.194 -6.043 1.00 95.06 128 LEU A C 1
ATOM 954 O O . LEU A 1 128 ? 7.340 -16.792 -6.751 1.00 95.06 128 LEU A O 1
ATOM 958 N N . GLU A 1 129 ? 5.229 -16.468 -6.085 1.00 94.12 129 GLU A N 1
ATOM 959 C CA . GLU A 1 129 ? 4.666 -17.506 -6.959 1.00 94.12 129 GLU A CA 1
ATOM 960 C C . GLU A 1 129 ? 4.905 -17.218 -8.456 1.00 94.12 129 GLU A C 1
ATOM 962 O O . GLU A 1 129 ? 5.489 -18.078 -9.130 1.00 94.12 129 GLU A O 1
ATOM 967 N N . PRO A 1 130 ? 4.532 -16.045 -9.015 1.00 94.56 130 PRO A N 1
ATOM 968 C CA . PRO A 1 130 ? 4.782 -15.768 -10.427 1.00 94.56 130 PRO A CA 1
ATOM 969 C C . PRO A 1 130 ? 6.280 -15.720 -10.758 1.00 94.56 130 PRO A C 1
ATOM 971 O O . PRO A 1 130 ? 6.666 -16.105 -11.863 1.00 94.56 130 PRO A O 1
ATOM 974 N N . MET A 1 131 ? 7.141 -15.333 -9.808 1.00 94.44 131 MET A N 1
ATOM 975 C CA . MET A 1 131 ? 8.595 -15.412 -9.982 1.00 94.44 131 MET A CA 1
ATOM 976 C C . MET A 1 131 ? 9.098 -16.858 -10.103 1.00 94.44 131 MET A C 1
ATOM 978 O O . MET A 1 131 ? 9.908 -17.149 -10.981 1.00 94.44 131 MET A O 1
ATOM 982 N N . LEU A 1 132 ? 8.634 -17.770 -9.243 1.00 96.69 132 LEU A N 1
ATOM 983 C CA . LEU A 1 132 ? 9.096 -19.167 -9.230 1.00 96.69 132 LEU A CA 1
ATOM 984 C C . LEU A 1 132 ? 8.538 -20.000 -10.388 1.00 96.69 132 LEU A C 1
ATOM 986 O O . LEU A 1 132 ? 9.180 -20.950 -10.834 1.00 96.69 132 LEU A O 1
ATOM 990 N N . THR A 1 133 ? 7.348 -19.655 -10.869 1.00 97.06 133 THR A N 1
ATOM 991 C CA . THR A 1 133 ? 6.676 -20.360 -11.972 1.00 97.06 133 THR A CA 1
ATOM 992 C C . THR A 1 133 ? 7.055 -19.820 -13.352 1.00 97.06 133 THR A C 1
ATOM 994 O O . THR A 1 133 ? 6.717 -20.442 -14.358 1.00 97.06 133 THR A O 1
ATOM 997 N N . GLY A 1 134 ? 7.749 -18.678 -13.421 1.00 94.44 134 GLY A N 1
ATOM 998 C CA . GLY A 1 134 ? 8.033 -17.977 -14.677 1.00 94.44 134 GLY A CA 1
ATOM 999 C C . GLY A 1 134 ? 6.814 -17.268 -15.275 1.00 94.44 134 GLY A C 1
ATOM 1000 O O . GLY A 1 134 ? 6.844 -16.883 -16.440 1.00 94.44 134 GLY A O 1
ATOM 1001 N N . ALA A 1 135 ? 5.737 -17.102 -14.502 1.00 94.75 135 ALA A N 1
ATOM 1002 C CA . ALA A 1 135 ? 4.552 -16.357 -14.922 1.00 94.75 135 ALA A CA 1
ATOM 1003 C C . ALA A 1 135 ? 4.742 -14.833 -14.820 1.00 94.75 135 ALA A C 1
ATOM 1005 O O . ALA A 1 135 ? 3.998 -14.076 -15.446 1.00 94.75 135 ALA A O 1
ATOM 1006 N N . GLN A 1 136 ? 5.725 -14.370 -14.040 1.00 93.81 136 GLN A N 1
ATOM 1007 C CA . GLN A 1 136 ? 6.051 -12.952 -13.942 1.00 93.81 136 GLN A CA 1
ATOM 1008 C C . GLN A 1 136 ? 6.587 -12.445 -15.283 1.00 93.81 136 GLN A C 1
ATOM 1010 O O . GLN A 1 136 ? 7.650 -12.864 -15.730 1.00 93.81 136 GLN A O 1
ATOM 1015 N N . GLN A 1 137 ? 5.874 -11.496 -15.888 1.00 91.94 137 GLN A N 1
ATOM 1016 C CA . GLN A 1 137 ? 6.354 -10.803 -17.077 1.00 91.94 137 GLN A CA 1
ATOM 1017 C C . GLN A 1 137 ? 7.299 -9.670 -16.679 1.00 91.94 137 GLN A C 1
ATOM 1019 O O . GLN A 1 137 ? 6.975 -8.831 -15.829 1.00 91.94 137 GLN A O 1
ATOM 1024 N N . TYR A 1 138 ? 8.454 -9.635 -17.326 1.00 91.75 138 TYR A N 1
ATOM 1025 C CA . TYR A 1 138 ? 9.411 -8.541 -17.294 1.00 91.75 138 TYR A CA 1
ATOM 1026 C C . TYR A 1 138 ? 9.353 -7.764 -18.610 1.00 91.75 138 TYR A C 1
ATOM 1028 O O . TYR A 1 138 ? 8.745 -8.189 -19.591 1.00 91.75 138 TYR A O 1
ATOM 1036 N N . SER A 1 139 ? 10.019 -6.610 -18.662 1.00 90.81 139 SER A N 1
ATOM 1037 C CA . SER A 1 139 ? 10.024 -5.747 -19.850 1.00 90.81 139 SER A CA 1
ATOM 1038 C C . SER A 1 139 ? 10.498 -6.449 -21.129 1.00 90.81 139 SER A C 1
ATOM 1040 O O . SER A 1 139 ? 10.064 -6.077 -22.214 1.00 90.81 139 SER A O 1
ATOM 1042 N N . PHE A 1 140 ? 11.360 -7.462 -21.012 1.00 91.06 140 PHE A N 1
ATOM 1043 C CA . PHE A 1 140 ? 11.848 -8.253 -22.144 1.00 91.06 140 PHE A CA 1
ATOM 1044 C C . PHE A 1 140 ? 10.852 -9.304 -22.652 1.00 91.06 140 PHE A C 1
ATOM 1046 O O . PHE A 1 140 ? 10.980 -9.733 -23.797 1.00 91.06 140 PHE A O 1
ATOM 1053 N N . ASP A 1 141 ? 9.865 -9.690 -21.844 1.00 94.06 141 ASP A N 1
ATOM 1054 C CA . ASP A 1 141 ? 8.843 -10.674 -22.224 1.00 94.06 141 ASP A CA 1
ATOM 1055 C C . ASP A 1 141 ? 7.683 -10.028 -22.995 1.00 94.06 141 ASP A C 1
ATOM 1057 O O . ASP A 1 141 ? 6.870 -10.714 -23.617 1.00 94.06 141 ASP A O 1
ATOM 1061 N N . LEU A 1 142 ? 7.592 -8.695 -22.959 1.00 92.12 142 LEU A N 1
ATOM 1062 C CA . LEU A 1 142 ? 6.528 -7.943 -23.610 1.00 92.12 142 LEU A CA 1
ATOM 1063 C C . LEU A 1 142 ? 6.655 -8.035 -25.134 1.00 92.12 142 LEU A C 1
ATOM 1065 O O . LEU A 1 142 ? 7.696 -7.725 -25.709 1.00 92.12 142 LEU A O 1
ATOM 1069 N N . GLN A 1 143 ? 5.559 -8.403 -25.797 1.00 92.94 143 GLN A N 1
ATOM 1070 C CA . GLN A 1 143 ? 5.408 -8.339 -27.249 1.00 92.94 143 GLN A CA 1
ATOM 1071 C C . GLN A 1 143 ? 4.155 -7.536 -27.586 1.00 92.94 143 GLN A C 1
ATOM 1073 O O . GLN A 1 143 ? 3.046 -7.916 -27.211 1.00 92.94 143 GLN A O 1
ATOM 1078 N N . LEU A 1 144 ? 4.327 -6.419 -28.292 1.00 93.81 144 LEU A N 1
ATOM 1079 C CA . LEU A 1 144 ? 3.226 -5.544 -28.696 1.00 93.81 144 LEU A CA 1
ATOM 1080 C C . LEU A 1 144 ? 2.991 -5.629 -30.212 1.00 93.81 144 LEU A C 1
ATOM 1082 O O . LEU A 1 144 ? 3.947 -5.819 -30.972 1.00 93.81 144 LEU A O 1
ATOM 1086 N N . PRO A 1 145 ? 1.746 -5.456 -30.693 1.00 96.06 145 PRO A N 1
ATOM 1087 C CA . PRO A 1 145 ? 1.484 -5.344 -32.124 1.00 96.06 145 PRO A CA 1
ATOM 1088 C C . PRO A 1 145 ? 2.323 -4.223 -32.753 1.00 96.06 145 PRO A C 1
ATOM 1090 O O . PRO A 1 145 ? 2.262 -3.075 -32.318 1.00 96.06 145 PRO A O 1
ATOM 1093 N N . GLY A 1 146 ? 3.120 -4.558 -33.771 1.00 94.44 146 GLY A N 1
ATOM 1094 C CA . GLY A 1 146 ? 3.995 -3.596 -34.451 1.00 94.44 146 GLY A CA 1
ATOM 1095 C C . GLY A 1 146 ? 5.218 -3.140 -33.643 1.00 94.44 146 GLY A C 1
ATOM 1096 O O . GLY A 1 146 ? 5.809 -2.118 -33.984 1.00 94.44 146 GLY A O 1
ATOM 1097 N N . MET A 1 147 ? 5.601 -3.860 -32.581 1.00 95.31 147 MET A N 1
ATOM 1098 C CA . MET A 1 147 ? 6.769 -3.521 -31.764 1.00 95.31 147 MET A CA 1
ATOM 1099 C C . MET A 1 147 ? 8.056 -3.473 -32.598 1.00 95.31 147 MET A C 1
ATOM 1101 O O . MET A 1 147 ? 8.410 -4.437 -33.276 1.00 95.31 147 MET A O 1
ATOM 1105 N N . LEU A 1 148 ? 8.771 -2.349 -32.514 1.00 93.50 148 LEU A N 1
ATOM 1106 C CA . LEU A 1 148 ? 10.103 -2.183 -33.091 1.00 93.50 148 LEU A CA 1
ATOM 1107 C C . LEU A 1 148 ? 11.170 -2.496 -32.040 1.00 93.50 148 LEU A C 1
ATOM 1109 O O . LEU A 1 148 ? 11.001 -2.198 -30.858 1.00 93.50 148 LEU A O 1
ATOM 1113 N N . TYR A 1 149 ? 12.298 -3.044 -32.484 1.00 92.00 149 TYR A N 1
ATOM 1114 C CA . TYR A 1 149 ? 13.440 -3.351 -31.628 1.00 92.00 149 TYR A CA 1
ATOM 1115 C C . TYR A 1 149 ? 14.559 -2.342 -31.879 1.00 92.00 149 TYR A C 1
ATOM 1117 O O . TYR A 1 149 ? 14.977 -2.135 -33.017 1.00 92.00 149 TYR A O 1
ATOM 1125 N N . ALA A 1 150 ? 15.058 -1.713 -30.815 1.00 92.25 150 ALA A N 1
ATOM 1126 C CA . ALA A 1 150 ? 16.132 -0.731 -30.901 1.00 92.25 150 ALA A CA 1
ATOM 1127 C C . ALA A 1 150 ? 17.480 -1.335 -30.484 1.00 92.25 150 ALA A C 1
ATOM 1129 O O . ALA A 1 150 ? 17.579 -2.047 -29.485 1.00 92.25 150 ALA A O 1
ATOM 1130 N N . VAL A 1 151 ? 18.541 -0.981 -31.210 1.00 91.50 151 VAL A N 1
ATOM 1131 C CA . VAL A 1 151 ? 19.930 -1.277 -30.838 1.00 91.50 151 VAL A CA 1
ATOM 1132 C C . VAL A 1 151 ? 20.699 0.037 -30.757 1.00 91.50 151 VAL A C 1
ATOM 1134 O O . VAL A 1 151 ? 20.643 0.860 -31.666 1.00 91.50 151 VAL A O 1
ATOM 1137 N N . VAL A 1 152 ? 21.431 0.242 -29.661 1.00 91.56 152 VAL A N 1
ATOM 1138 C CA . VAL A 1 152 ? 22.176 1.485 -29.416 1.00 91.56 152 VAL A CA 1
ATOM 1139 C C . VAL A 1 152 ? 23.655 1.288 -29.742 1.00 91.56 152 VAL A C 1
ATOM 1141 O O . VAL A 1 152 ? 24.350 0.521 -29.071 1.00 91.56 152 VAL A O 1
ATOM 1144 N N . LYS A 1 153 ? 24.173 2.040 -30.722 1.00 89.56 153 LYS A N 1
ATOM 1145 C CA . LYS A 1 153 ? 25.619 2.186 -30.936 1.00 89.56 153 LYS A CA 1
ATOM 1146 C C . LYS A 1 153 ? 26.175 3.171 -29.906 1.00 89.56 153 LYS A C 1
ATOM 1148 O O . LYS A 1 153 ? 25.984 4.376 -30.025 1.00 89.56 153 LYS A O 1
ATOM 1153 N N . ARG A 1 154 ? 26.856 2.651 -28.884 1.00 90.75 154 ARG A N 1
ATOM 1154 C CA . ARG A 1 154 ? 27.492 3.468 -27.838 1.00 90.75 154 ARG A CA 1
ATOM 1155 C C . ARG A 1 154 ? 28.890 3.929 -28.262 1.00 90.75 154 ARG A C 1
ATOM 1157 O O . ARG A 1 154 ? 29.588 3.208 -28.979 1.00 90.75 154 ARG A O 1
ATOM 1164 N N . CYS A 1 155 ? 29.293 5.115 -27.803 1.00 91.75 155 CYS A N 1
ATOM 1165 C CA . CYS A 1 155 ? 30.674 5.584 -27.903 1.00 91.75 155 CYS A CA 1
ATOM 1166 C C . CYS A 1 155 ? 31.587 4.620 -27.121 1.00 91.75 155 CYS A C 1
ATOM 1168 O O . CYS A 1 155 ? 31.259 4.294 -25.980 1.00 91.75 155 CYS A O 1
ATOM 1170 N N . PRO A 1 156 ? 32.709 4.146 -27.691 1.00 91.88 156 PRO A N 1
ATOM 1171 C CA . PRO A 1 156 ? 33.630 3.263 -26.973 1.00 91.88 156 PRO A CA 1
ATOM 1172 C C . PRO A 1 156 ? 34.485 4.004 -25.931 1.00 91.88 156 PRO A C 1
ATOM 1174 O O . PRO A 1 156 ? 35.207 3.363 -25.174 1.00 91.88 156 PRO A O 1
ATOM 1177 N N . HIS A 1 157 ? 34.423 5.338 -25.896 1.00 92.06 157 HIS A N 1
ATOM 1178 C CA . HIS A 1 157 ? 35.200 6.181 -24.994 1.00 92.06 157 HIS A CA 1
ATOM 1179 C C . HIS A 1 157 ? 34.293 6.851 -23.961 1.00 92.06 157 HIS A C 1
ATOM 1181 O O . HIS A 1 157 ? 33.205 7.324 -24.300 1.00 92.06 157 HIS A O 1
ATOM 1187 N N . GLY A 1 158 ? 34.764 6.917 -22.712 1.00 92.38 158 GLY A N 1
ATOM 1188 C CA . GLY A 1 158 ? 34.123 7.714 -21.666 1.00 92.38 158 GLY A CA 1
ATOM 1189 C C . GLY A 1 158 ? 34.032 9.184 -22.077 1.00 92.38 158 GLY A C 1
ATOM 1190 O O . GLY A 1 158 ? 34.920 9.686 -22.763 1.00 92.38 158 GLY A O 1
ATOM 1191 N N . ASP A 1 159 ? 32.929 9.835 -21.709 1.00 92.19 159 ASP A N 1
ATOM 1192 C CA . ASP A 1 159 ? 32.632 11.260 -21.942 1.00 92.19 159 ASP A CA 1
ATOM 1193 C C . ASP A 1 159 ? 32.616 11.735 -23.408 1.00 92.19 159 ASP A C 1
ATOM 1195 O O . ASP A 1 159 ? 32.420 12.923 -23.681 1.00 92.19 159 ASP A O 1
ATOM 1199 N N . GLY A 1 160 ? 32.769 10.822 -24.372 1.00 91.81 160 GLY A N 1
ATOM 1200 C CA . GLY A 1 160 ? 32.756 11.154 -25.792 1.00 91.81 160 GLY A CA 1
ATOM 1201 C C . GLY A 1 160 ? 31.417 11.751 -26.230 1.00 91.81 160 GLY A C 1
ATOM 1202 O O . GLY A 1 160 ? 30.359 11.166 -26.002 1.00 91.81 160 GLY A O 1
ATOM 1203 N N . GLN A 1 161 ? 31.476 12.907 -26.893 1.00 90.75 161 GLN A N 1
ATOM 1204 C CA . GLN A 1 161 ? 30.307 13.611 -27.419 1.00 90.75 161 GLN A CA 1
ATOM 1205 C C . GLN A 1 161 ? 30.098 13.297 -28.908 1.00 90.75 161 GLN A C 1
ATOM 1207 O O . GLN A 1 161 ? 31.076 13.187 -29.655 1.00 90.75 161 GLN A O 1
ATOM 1212 N N . PRO A 1 162 ? 28.844 13.167 -29.377 1.00 90.38 162 PRO A N 1
ATOM 1213 C CA . PRO A 1 162 ? 28.571 12.998 -30.796 1.00 90.38 162 PRO A CA 1
ATOM 1214 C C . PRO A 1 162 ? 28.935 14.283 -31.551 1.00 90.38 162 PRO A C 1
ATOM 1216 O O . PRO A 1 162 ? 28.422 15.356 -31.253 1.00 90.38 162 PRO A O 1
ATOM 1219 N N . VAL A 1 163 ? 29.812 14.171 -32.549 1.00 92.62 163 VAL A N 1
ATOM 1220 C CA . VAL A 1 163 ? 30.160 15.293 -33.443 1.00 92.62 163 VAL A CA 1
ATOM 1221 C C . VAL A 1 163 ? 29.297 15.273 -34.703 1.00 92.62 163 VAL A C 1
ATOM 1223 O O . VAL A 1 163 ? 28.889 16.310 -35.213 1.00 92.62 163 VAL A O 1
ATOM 1226 N N . SER A 1 164 ? 29.018 14.078 -35.218 1.00 93.81 164 SER A N 1
ATOM 1227 C CA . SER A 1 164 ? 28.192 13.858 -36.402 1.00 93.81 164 SER A CA 1
ATOM 1228 C C . SER A 1 164 ? 27.553 12.471 -36.346 1.00 93.81 164 SER A C 1
ATOM 1230 O O . SER A 1 164 ? 27.948 11.624 -35.539 1.00 93.81 164 SER A O 1
ATOM 1232 N N . PHE A 1 165 ? 26.549 12.249 -37.190 1.00 93.44 165 PHE A N 1
ATOM 1233 C CA . PHE A 1 165 ? 25.822 10.990 -37.296 1.00 93.44 165 PHE A CA 1
ATOM 1234 C C . PHE A 1 165 ? 25.520 10.695 -38.766 1.00 93.44 165 PHE A C 1
ATOM 1236 O O . PHE A 1 165 ? 24.987 11.551 -39.469 1.00 93.44 165 PHE A O 1
ATOM 1243 N N . ASP A 1 166 ? 25.834 9.478 -39.209 1.00 94.50 166 ASP A N 1
ATOM 1244 C CA . ASP A 1 166 ? 25.468 8.963 -40.526 1.00 94.50 166 ASP A CA 1
ATOM 1245 C C . ASP A 1 166 ? 24.707 7.640 -40.365 1.00 94.50 166 ASP A C 1
ATOM 1247 O O . ASP A 1 166 ? 25.245 6.639 -39.891 1.00 94.50 166 ASP A O 1
ATOM 1251 N N . ALA A 1 167 ? 23.431 7.653 -40.753 1.00 95.56 167 ALA A N 1
ATOM 1252 C CA . ALA A 1 167 ? 22.538 6.499 -40.682 1.00 95.56 167 ALA A CA 1
ATOM 1253 C C . ALA A 1 167 ? 22.514 5.662 -41.968 1.00 95.56 167 ALA A C 1
ATOM 1255 O O . ALA A 1 167 ? 21.774 4.679 -42.022 1.00 95.56 167 ALA A O 1
ATOM 1256 N N . THR A 1 168 ? 23.237 6.057 -43.020 1.00 97.19 168 THR A N 1
ATOM 1257 C CA . THR A 1 168 ? 23.046 5.527 -44.383 1.00 97.19 168 THR A CA 1
ATOM 1258 C C . THR A 1 168 ? 23.210 4.009 -44.441 1.00 97.19 168 THR A C 1
ATOM 1260 O O . THR A 1 168 ? 22.342 3.305 -44.959 1.00 97.19 168 THR A O 1
ATOM 1263 N N . ALA A 1 169 ? 24.277 3.484 -43.833 1.00 95.44 169 ALA A N 1
ATOM 1264 C CA . ALA A 1 169 ? 24.511 2.043 -43.770 1.00 95.44 169 ALA A CA 1
ATOM 1265 C C . ALA A 1 169 ? 23.439 1.317 -42.939 1.00 95.44 169 ALA A C 1
ATOM 1267 O O . ALA A 1 169 ? 22.978 0.253 -43.339 1.00 95.44 169 ALA A O 1
ATOM 1268 N N . ALA A 1 170 ? 23.004 1.906 -41.819 1.00 94.88 170 ALA A N 1
ATOM 1269 C CA . ALA A 1 170 ? 21.987 1.309 -40.953 1.00 94.88 170 ALA A CA 1
ATOM 1270 C C . ALA A 1 170 ? 20.632 1.183 -41.668 1.00 94.88 170 ALA A C 1
ATOM 1272 O O . ALA A 1 170 ? 20.034 0.116 -41.639 1.00 94.88 170 ALA A O 1
ATOM 1273 N N . LYS A 1 171 ? 20.199 2.227 -42.389 1.00 95.75 171 LYS A N 1
ATOM 1274 C CA . LYS A 1 171 ? 18.960 2.228 -43.194 1.00 95.75 171 LYS A CA 1
ATOM 1275 C C . LYS A 1 171 ? 18.975 1.256 -44.375 1.00 95.75 171 LYS A C 1
ATOM 1277 O O . LYS A 1 171 ? 17.940 1.003 -44.974 1.00 95.75 171 LYS A O 1
ATOM 1282 N N . SER A 1 172 ? 20.150 0.755 -44.747 1.00 96.75 172 SER A N 1
ATOM 1283 C CA . SER A 1 172 ? 20.286 -0.233 -45.821 1.00 96.75 172 SER A CA 1
ATOM 1284 C C . SER A 1 172 ? 20.117 -1.673 -45.316 1.00 96.75 172 SER A C 1
ATOM 1286 O O . SER A 1 172 ? 20.105 -2.604 -46.120 1.00 96.75 172 SER A O 1
ATOM 1288 N N . VAL A 1 173 ? 20.008 -1.879 -43.998 1.00 95.44 173 VAL A N 1
ATOM 1289 C CA . VAL A 1 173 ? 19.785 -3.197 -43.393 1.00 95.44 173 VAL A CA 1
ATOM 1290 C C . VAL A 1 173 ? 18.297 -3.558 -43.500 1.00 95.44 173 VAL A C 1
ATOM 1292 O O . VAL A 1 173 ? 17.458 -2.768 -43.074 1.00 95.44 173 VAL A O 1
ATOM 1295 N N . PRO A 1 174 ? 17.932 -4.743 -44.024 1.00 95.31 174 PRO A N 1
ATOM 1296 C CA . PRO A 1 174 ? 16.537 -5.174 -44.070 1.00 95.31 174 PRO A CA 1
ATOM 1297 C C . PRO A 1 174 ? 15.886 -5.187 -42.681 1.00 95.31 174 PRO A C 1
ATOM 1299 O O . PRO A 1 174 ? 16.418 -5.792 -41.751 1.00 95.31 174 PRO A O 1
ATOM 1302 N N . GLY A 1 175 ? 14.718 -4.554 -42.557 1.00 90.88 175 GLY A N 1
ATOM 1303 C CA . GLY A 1 175 ? 13.982 -4.439 -41.292 1.00 90.88 175 GLY A CA 1
ATOM 1304 C C . GLY A 1 175 ? 14.296 -3.180 -40.475 1.00 90.88 175 GLY A C 1
ATOM 1305 O O . GLY A 1 175 ? 13.701 -3.012 -39.412 1.00 90.88 175 GLY A O 1
ATOM 1306 N N . VAL A 1 176 ? 15.189 -2.312 -40.969 1.00 91.38 176 VAL A N 1
ATOM 1307 C CA . VAL A 1 176 ? 15.420 -0.942 -40.472 1.00 91.38 176 VAL A CA 1
ATOM 1308 C C . VAL A 1 176 ? 14.647 0.073 -41.308 1.00 91.38 176 VAL A C 1
ATOM 1310 O O . VAL A 1 176 ? 14.515 -0.147 -42.533 1.00 91.38 176 VAL A O 1
#

pLDDT: mean 94.93, std 3.03, range [83.06, 98.62]

Foldseek 3Di:
DPQLVLLLCQLQQADPVPDDDDDDDDDPVDPDPDDDPPCVCVVCNVVSQQNSLQLNVLLLVLVCVVVVHDSVQWDGHHQWIARPVVRDTHGSVVSVVVSVVDDGDPDGDGDDPVSGDRPPDDDDDSCVVCVVVVVDDDPVNDDDVVDDDDDDDDDPDPPDDDPDDDCPVVVVDPPD

Secondary structure (DSSP, 8-state):
--HHHHHHHHHHT--GGG----PPPP-TTSS-----TT-HHHHHHHHHHHHHHHHHHHHHHHHHHHHTS-GGG-EEETTEEEETTTTEEEEHHHHHHHHHTSPPPSSPPPPPGGG-SSTTS----TTHHHHHHT----TTT---TT---------SSTTPPP-----HHHHTSTT-